Protein AF-A0A920APQ6-F1 (afdb_monomer)

Solvent-accessible surface area (backbone atoms only — not comparable to full-atom values): 7044 Å² total; per-residue (Å²): 131,82,81,60,86,85,62,88,47,70,70,59,57,49,50,48,72,76,53,84,75,73,91,84,76,79,75,93,42,102,42,70,41,32,32,35,53,18,68,39,42,73,46,53,45,88,77,67,69,45,82,56,82,68,60,59,71,73,37,71,68,56,55,70,42,70,32,55,57,57,53,41,41,77,69,75,44,87,71,82,86,76,88,85,68,61,73,59,79,75,92,64,94,44,71,93,70,79,52,69,91,77,88,78,134

Nearest PDB structures (foldseek):
  6g5z-assembly1_A  TM=9.015E-01  e=2.151E-01  Sinorhizobium meliloti
  6g5z-assembly1_B  TM=9.043E-01  e=3.580E-01  Sinorhizobium meliloti
  6g5z-assembly1_D  TM=8.971E-01  e=3.815E-01  Sinorhizobium meliloti

Secondary structure (DSSP, 8-state):
----TT---HHHHHHHHHS---SS---SSSSHHHHHHHHHHT--HHHHT--SSS-GGGSHHHHTSPPHHHHHHHTT------SSSSSSPP--SSGGGT-------

Radius of gyration: 17.51 Å; Cα contacts (8 Å, |Δi|>4): 76; chains: 1; bounding box: 33×40×42 Å

Foldseek 3Di:
DCPDVPDDDVPVVVVCVVDPDDPDDDQLAPAQQQSLLCQFQVNHCVRQVDHDLPDSCVRPVSVPGQTPQNVCVVVVDLDDDDDPRHSDDPPCVDNNPPDDDDDDD

Structure (mmCIF, N/CA/C/O backbone):
data_AF-A0A920APQ6-F1
#
_entry.id   AF-A0A920APQ6-F1
#
loop_
_atom_site.group_PDB
_atom_site.id
_atom_site.type_symbol
_atom_site.label_atom_id
_atom_site.label_alt_id
_atom_site.label_comp_id
_atom_site.label_asym_id
_atom_site.label_entity_id
_atom_site.label_seq_id
_atom_site.pdbx_PDB_ins_code
_atom_site.Cartn_x
_atom_site.Cartn_y
_atom_site.Cartn_z
_atom_site.occupancy
_atom_site.B_iso_or_equiv
_atom_site.auth_seq_id
_atom_site.auth_comp_id
_atom_site.auth_asym_id
_atom_site.auth_atom_id
_atom_site.pdbx_PDB_model_num
ATOM 1 N N . MET A 1 1 ? -15.117 -12.734 16.139 1.00 60.62 1 MET A N 1
ATOM 2 C CA . MET A 1 1 ? -13.704 -12.960 15.774 1.00 60.62 1 MET A CA 1
ATOM 3 C C . MET A 1 1 ? -12.898 -12.567 16.985 1.00 60.62 1 MET A C 1
ATOM 5 O O . MET A 1 1 ? -12.863 -11.385 17.294 1.00 60.62 1 MET A O 1
ATOM 9 N N . ASP A 1 2 ? -12.307 -13.534 17.677 1.00 75.31 2 ASP A N 1
ATOM 10 C CA . ASP A 1 2 ? -11.626 -13.269 18.955 1.00 75.31 2 ASP A CA 1
ATOM 11 C C . ASP A 1 2 ? -10.204 -12.705 18.767 1.00 75.31 2 ASP A C 1
ATOM 13 O O . ASP A 1 2 ? -9.510 -12.408 19.736 1.00 75.31 2 ASP A O 1
ATOM 17 N N . G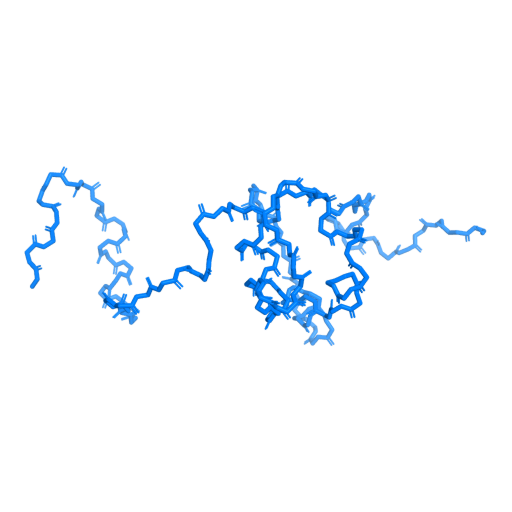LY A 1 3 ? -9.799 -12.484 17.507 1.00 86.94 3 GLY A N 1
ATOM 18 C CA . GLY A 1 3 ? -8.619 -11.708 17.129 1.00 86.94 3 GLY A CA 1
ATOM 19 C C . GLY A 1 3 ? -7.320 -12.223 17.753 1.00 86.94 3 GLY A C 1
ATOM 20 O O . GLY A 1 3 ? -7.083 -13.427 17.827 1.00 86.94 3 GLY A O 1
ATOM 21 N N . HIS A 1 4 ? -6.464 -11.288 18.176 1.00 91.88 4 HIS A N 1
ATOM 22 C CA . HIS A 1 4 ? -5.212 -11.561 18.883 1.00 91.88 4 HIS A CA 1
ATOM 23 C C . HIS A 1 4 ? -5.247 -10.886 20.266 1.00 91.88 4 HIS A C 1
ATOM 25 O O . HIS A 1 4 ? -4.881 -9.713 20.365 1.00 91.88 4 HIS A O 1
ATOM 31 N N . PRO A 1 5 ? -5.676 -11.582 21.338 1.00 90.50 5 PRO A N 1
ATOM 32 C CA . PRO A 1 5 ? -5.953 -10.969 22.645 1.00 90.50 5 PRO A CA 1
ATOM 33 C C . PRO A 1 5 ? -4.723 -10.347 23.330 1.00 90.50 5 PRO A C 1
ATOM 35 O O . PRO A 1 5 ? -4.856 -9.494 24.204 1.00 90.50 5 PRO A O 1
ATOM 38 N N . GLN A 1 6 ? -3.515 -10.747 22.935 1.00 95.69 6 GLN A N 1
ATOM 39 C CA . GLN A 1 6 ? -2.258 -10.179 23.419 1.00 95.69 6 GLN A CA 1
ATOM 40 C C . GLN A 1 6 ? -1.911 -8.821 22.787 1.00 95.69 6 GLN A C 1
ATOM 42 O O . GLN A 1 6 ? -1.111 -8.068 23.346 1.00 95.69 6 GLN A O 1
ATOM 47 N N . ALA A 1 7 ? -2.472 -8.504 21.616 1.00 95.88 7 ALA A N 1
ATOM 48 C CA . ALA A 1 7 ? -2.205 -7.255 20.917 1.00 95.88 7 ALA A CA 1
ATOM 49 C C . ALA A 1 7 ? -3.059 -6.131 21.517 1.00 95.88 7 ALA A C 1
ATOM 51 O O . ALA A 1 7 ? -4.282 -6.134 21.423 1.00 95.88 7 ALA A O 1
ATOM 52 N N . LYS A 1 8 ? -2.407 -5.143 22.136 1.00 96.31 8 LYS A N 1
ATOM 53 C CA . LYS A 1 8 ? -3.085 -3.968 22.697 1.00 96.31 8 LYS A CA 1
ATOM 54 C C . LYS A 1 8 ? -3.146 -2.857 21.647 1.00 96.31 8 LYS A C 1
ATOM 56 O O . LYS A 1 8 ? -2.213 -2.061 21.545 1.00 96.31 8 LYS A O 1
ATOM 61 N N . THR A 1 9 ? -4.228 -2.794 20.870 1.00 96.31 9 THR A N 1
ATOM 62 C CA . THR A 1 9 ? -4.379 -1.860 19.736 1.00 96.31 9 THR A CA 1
ATOM 63 C C . THR A 1 9 ? -5.612 -0.949 19.828 1.00 96.31 9 THR A C 1
ATOM 65 O O . THR A 1 9 ? -6.295 -0.750 18.824 1.00 96.31 9 THR A O 1
ATOM 68 N N . PRO A 1 10 ? -5.877 -0.284 20.973 1.00 96.25 10 PRO A N 1
ATOM 69 C CA . PRO A 1 10 ? -7.164 0.375 21.231 1.00 96.25 10 PRO A CA 1
ATOM 70 C C . PRO A 1 10 ? -7.556 1.430 20.181 1.00 96.25 10 PRO A C 1
ATOM 72 O O . PRO A 1 10 ? -8.729 1.569 19.844 1.00 96.25 10 PRO A O 1
ATOM 75 N N . ASN A 1 11 ? -6.582 2.152 19.617 1.00 98.12 11 ASN A N 1
ATOM 76 C CA . ASN A 1 11 ? -6.839 3.155 18.578 1.00 98.12 11 ASN A CA 1
ATOM 77 C C . ASN A 1 11 ? -7.191 2.534 17.214 1.00 98.12 11 ASN A C 1
ATOM 79 O O . ASN A 1 11 ? -8.020 3.085 16.492 1.00 98.12 11 ASN A O 1
ATOM 83 N N . ILE A 1 12 ? -6.585 1.395 16.861 1.00 97.12 12 ILE A N 1
ATOM 84 C CA . ILE A 1 12 ? -6.890 0.664 15.620 1.00 97.12 12 ILE A CA 1
ATOM 85 C C . ILE A 1 12 ? -8.236 -0.056 15.767 1.00 97.12 12 ILE A C 1
ATOM 87 O O . ILE A 1 12 ? -9.035 -0.054 14.835 1.00 97.12 12 ILE A O 1
ATOM 91 N N . ASP A 1 13 ? -8.526 -0.588 16.955 1.00 95.19 13 ASP A N 1
ATOM 92 C CA . ASP A 1 13 ? -9.804 -1.234 17.267 1.00 95.19 13 ASP A CA 1
ATOM 93 C C . ASP A 1 13 ? -10.964 -0.233 17.228 1.00 95.19 13 ASP A C 1
ATOM 95 O O . ASP A 1 13 ? -12.079 -0.572 16.841 1.00 95.19 13 ASP A O 1
ATOM 99 N N . ARG A 1 14 ? -10.720 1.023 17.621 1.00 97.25 14 ARG A N 1
ATOM 100 C CA . ARG A 1 14 ? -11.694 2.104 17.447 1.00 97.25 14 ARG A CA 1
ATOM 101 C C . ARG A 1 14 ? -11.919 2.410 15.963 1.00 97.25 14 ARG A C 1
ATOM 103 O O . ARG A 1 14 ? -13.065 2.468 15.534 1.00 97.25 14 ARG A O 1
ATOM 110 N N . LEU A 1 15 ? -10.847 2.530 15.171 1.00 97.50 15 LEU A N 1
ATOM 111 C CA . LEU A 1 15 ? -10.945 2.766 13.725 1.00 97.50 15 LEU A CA 1
ATOM 112 C C . LEU A 1 15 ? -11.715 1.648 13.002 1.00 97.50 15 LEU A C 1
ATOM 114 O O . LEU A 1 15 ? -12.501 1.934 12.103 1.00 97.50 15 LEU A O 1
ATOM 118 N N . SER A 1 16 ? -11.526 0.384 13.393 1.00 95.56 16 SER A N 1
ATOM 119 C CA . SER A 1 16 ? -12.236 -0.743 12.776 1.00 95.56 16 SER A CA 1
ATOM 120 C C . SER A 1 16 ? -13.738 -0.750 13.078 1.00 95.56 16 SER A C 1
ATOM 122 O O . SER A 1 16 ? -14.505 -1.240 12.254 1.00 95.56 16 SER A O 1
ATOM 124 N N . LYS A 1 17 ? -14.164 -0.175 14.213 1.00 95.94 17 LYS A N 1
ATOM 125 C CA . LYS A 1 17 ? -15.581 0.002 14.585 1.00 95.94 17 LYS A CA 1
ATOM 126 C C . LYS A 1 17 ? -16.250 1.182 13.877 1.00 95.94 17 LYS A C 1
ATOM 128 O O . LYS A 1 17 ? -17.461 1.164 13.699 1.00 95.94 17 LYS A O 1
ATOM 133 N N . GLU A 1 18 ? -15.477 2.200 13.505 1.00 98.25 18 GLU A N 1
ATOM 134 C CA . GLU A 1 18 ? -15.961 3.404 12.810 1.00 98.25 18 GLU A CA 1
ATOM 135 C C . GLU A 1 18 ? -15.903 3.280 11.275 1.00 98.25 18 GLU A C 1
ATOM 137 O O . GLU A 1 18 ? -16.431 4.134 10.565 1.00 98.25 18 GLU A O 1
ATOM 142 N N . GLY A 1 19 ? -15.257 2.232 10.752 1.00 96.75 19 GLY A N 1
ATOM 143 C CA . GLY A 1 19 ? -15.076 1.993 9.321 1.00 96.75 19 GLY A CA 1
ATOM 144 C C . GLY A 1 19 ? -15.567 0.620 8.861 1.00 96.75 19 GLY A C 1
ATOM 145 O O . GLY A 1 19 ? -16.417 -0.012 9.482 1.00 96.75 19 GLY A O 1
ATOM 146 N N . VAL A 1 20 ? -15.008 0.149 7.745 1.00 97.12 20 VAL A N 1
ATOM 147 C CA . VAL A 1 20 ? -15.277 -1.187 7.197 1.00 97.12 20 VAL A CA 1
ATOM 148 C C . VAL A 1 20 ? -14.026 -2.045 7.331 1.00 97.12 20 VAL A C 1
ATOM 150 O O . VAL A 1 20 ? -12.968 -1.707 6.796 1.00 97.12 20 VAL A O 1
ATOM 153 N N . LEU A 1 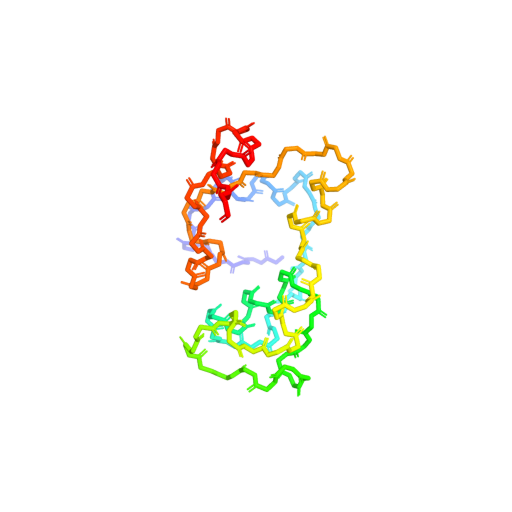21 ? -14.151 -3.173 8.030 1.00 95.50 21 LEU A N 1
ATOM 154 C CA . LEU A 1 21 ? -13.071 -4.139 8.199 1.00 95.50 21 LEU A CA 1
ATOM 155 C C . LEU A 1 21 ? -13.089 -5.181 7.076 1.00 95.50 21 LEU A C 1
ATOM 157 O O . LEU A 1 21 ? -13.998 -6.005 6.989 1.00 95.50 21 LEU A O 1
ATOM 161 N N . PHE A 1 22 ? -12.033 -5.199 6.265 1.00 96.62 22 PHE A N 1
ATOM 162 C CA . PHE A 1 22 ? -11.787 -6.274 5.307 1.00 96.62 22 PHE A CA 1
ATOM 163 C C . PHE A 1 22 ? -11.028 -7.411 5.996 1.00 96.62 22 PHE A C 1
ATOM 165 O O . PHE A 1 22 ? -9.837 -7.294 6.275 1.00 96.62 22 PHE A O 1
ATOM 172 N N . THR A 1 23 ? -11.714 -8.521 6.266 1.00 95.50 23 THR A N 1
ATOM 173 C CA . THR A 1 23 ? -11.144 -9.690 6.964 1.00 95.50 23 THR A CA 1
ATOM 174 C C . THR A 1 23 ? -10.319 -10.600 6.055 1.00 95.50 23 THR A C 1
ATOM 176 O O . THR A 1 23 ? -9.619 -11.481 6.544 1.00 95.50 23 THR A O 1
ATOM 179 N N . ASN A 1 24 ? -10.377 -10.374 4.740 1.00 96.50 24 ASN A N 1
ATOM 180 C CA . ASN A 1 24 ? -9.662 -11.150 3.735 1.00 96.50 24 ASN A CA 1
ATOM 181 C C . ASN A 1 24 ? -8.944 -10.234 2.726 1.00 96.50 24 ASN A C 1
ATOM 183 O O . ASN A 1 24 ? -9.318 -10.147 1.557 1.00 96.50 24 ASN A O 1
ATOM 187 N N . ALA A 1 25 ? -7.954 -9.478 3.208 1.00 96.56 25 ALA A N 1
ATOM 188 C CA . ALA A 1 25 ? -7.153 -8.559 2.401 1.00 96.56 25 ALA A CA 1
ATOM 189 C C . ALA A 1 25 ? -5.741 -9.123 2.171 1.00 96.56 25 ALA A C 1
ATOM 191 O O . ALA A 1 25 ? -5.021 -9.416 3.124 1.00 96.56 25 ALA A O 1
ATOM 192 N N . HIS A 1 26 ? -5.318 -9.228 0.907 1.00 97.31 26 HIS A N 1
ATOM 193 C CA . HIS A 1 26 ? -4.013 -9.780 0.534 1.00 97.31 26 HIS A CA 1
ATOM 194 C C . HIS A 1 26 ? -3.144 -8.763 -0.204 1.00 97.31 26 HIS A C 1
ATOM 196 O O . HIS A 1 26 ? -3.587 -8.102 -1.144 1.00 97.31 26 HIS A O 1
ATOM 202 N N . ALA A 1 27 ? -1.863 -8.699 0.166 1.00 96.31 27 ALA A N 1
ATOM 203 C CA . ALA A 1 27 ? -0.851 -8.119 -0.705 1.00 96.31 27 ALA A CA 1
ATOM 204 C C . ALA A 1 27 ? -0.592 -9.073 -1.879 1.00 96.31 27 ALA A C 1
ATOM 206 O O . ALA A 1 27 ? -0.457 -10.279 -1.693 1.00 96.31 27 ALA A O 1
ATOM 207 N N . ASN A 1 28 ? -0.469 -8.532 -3.087 1.00 94.25 28 ASN A N 1
ATOM 208 C CA . ASN A 1 28 ? -0.205 -9.332 -4.286 1.00 94.25 28 ASN A CA 1
ATOM 209 C C . ASN A 1 28 ? 1.245 -9.838 -4.405 1.00 94.25 28 ASN A C 1
ATOM 211 O O . ASN A 1 28 ? 1.538 -10.653 -5.274 1.00 94.25 28 ASN A O 1
ATOM 215 N N . VAL A 1 29 ? 2.152 -9.363 -3.548 1.00 95.00 29 VAL A N 1
ATOM 216 C CA . VAL A 1 29 ? 3.526 -9.861 -3.407 1.00 95.00 29 VAL A CA 1
ATOM 217 C C . VAL A 1 29 ? 4.032 -9.560 -1.987 1.00 95.00 29 VAL A C 1
ATOM 219 O O . VAL A 1 29 ? 3.849 -8.437 -1.509 1.00 95.00 29 VAL A O 1
ATOM 222 N N . PRO A 1 30 ? 4.698 -10.501 -1.293 1.00 94.69 30 PRO A N 1
ATOM 223 C CA . PRO A 1 30 ? 5.171 -10.308 0.082 1.00 94.69 30 PRO A CA 1
ATOM 224 C C . PRO A 1 30 ? 6.525 -9.570 0.157 1.00 94.69 30 PRO A C 1
ATOM 226 O O . PRO A 1 30 ? 7.356 -9.854 1.014 1.00 94.69 30 PRO A O 1
ATOM 229 N N . VAL A 1 31 ? 6.775 -8.611 -0.745 1.00 94.44 31 VAL A N 1
ATOM 230 C CA . VAL A 1 31 ? 8.015 -7.814 -0.787 1.00 94.44 31 VAL A CA 1
ATOM 231 C C . VAL A 1 31 ? 7.660 -6.340 -0.937 1.00 94.44 31 VAL A C 1
ATOM 233 O O . VAL A 1 31 ? 6.881 -5.953 -1.808 1.00 94.44 31 VAL A O 1
ATOM 236 N N . CYS A 1 32 ? 8.233 -5.489 -0.081 1.00 93.38 32 CYS A N 1
ATOM 237 C CA . CYS A 1 32 ? 7.744 -4.118 0.062 1.00 93.38 32 CYS A CA 1
ATOM 238 C C . CYS A 1 32 ? 7.862 -3.264 -1.213 1.00 93.38 32 CYS A C 1
ATOM 240 O O . CYS A 1 32 ? 6.936 -2.516 -1.505 1.00 93.38 32 CYS A O 1
ATOM 242 N N . GLN A 1 33 ? 8.949 -3.363 -1.980 1.00 93.31 33 GLN A N 1
ATOM 243 C CA . GLN A 1 33 ? 9.138 -2.568 -3.198 1.00 93.31 33 GLN A CA 1
ATOM 244 C C . GLN A 1 33 ? 8.125 -2.910 -4.315 1.00 93.31 33 GLN A C 1
ATOM 246 O O . GLN A 1 33 ? 7.442 -1.984 -4.766 1.00 93.31 33 GLN A O 1
ATOM 251 N N . PRO A 1 34 ? 7.957 -4.175 -4.745 1.00 94.81 34 PRO A N 1
ATOM 252 C CA . PRO A 1 34 ? 6.983 -4.512 -5.780 1.00 94.81 34 PRO A CA 1
ATOM 253 C C . PRO A 1 34 ? 5.531 -4.413 -5.290 1.00 94.81 34 PRO A C 1
ATOM 255 O O . PRO A 1 34 ? 4.672 -3.988 -6.059 1.00 94.81 34 PRO A O 1
ATOM 258 N N . SER A 1 35 ? 5.253 -4.682 -4.006 1.00 95.75 35 SER A N 1
ATOM 259 C CA . SER A 1 35 ? 3.909 -4.513 -3.429 1.00 95.75 35 SER A CA 1
ATOM 260 C C . SER A 1 35 ? 3.460 -3.053 -3.474 1.00 95.75 35 SER A C 1
ATOM 262 O O . SER A 1 35 ? 2.378 -2.744 -3.970 1.00 95.75 35 SER A O 1
ATOM 264 N N . ARG A 1 36 ? 4.325 -2.130 -3.034 1.00 95.19 36 ARG A N 1
ATOM 265 C CA . ARG A 1 36 ? 4.033 -0.688 -3.040 1.00 95.19 36 ARG A CA 1
ATOM 266 C C . ARG A 1 36 ? 3.919 -0.135 -4.451 1.00 95.19 36 ARG A C 1
ATOM 268 O O . ARG A 1 36 ? 3.003 0.632 -4.719 1.00 95.19 36 ARG A O 1
ATOM 275 N N . ALA A 1 37 ? 4.823 -0.527 -5.351 1.00 94.50 37 ALA A N 1
ATOM 276 C CA . ALA A 1 37 ? 4.755 -0.099 -6.745 1.00 94.50 37 ALA A CA 1
ATOM 277 C C . ALA A 1 37 ? 3.457 -0.578 -7.404 1.00 94.50 37 ALA A C 1
ATOM 279 O O . ALA A 1 37 ? 2.796 0.200 -8.089 1.00 94.50 37 ALA A O 1
ATOM 280 N N . SER A 1 38 ? 3.053 -1.822 -7.139 1.00 96.00 38 SER A N 1
ATOM 281 C CA . SER A 1 38 ? 1.802 -2.363 -7.653 1.00 96.00 38 SER A CA 1
ATOM 282 C C . SER A 1 38 ? 0.580 -1.631 -7.106 1.00 96.00 38 SER A C 1
ATOM 284 O O . SER A 1 38 ? -0.244 -1.169 -7.889 1.00 96.00 38 SER A O 1
ATOM 286 N N . PHE A 1 39 ? 0.494 -1.448 -5.787 1.00 96.44 39 PHE A N 1
ATOM 287 C CA . PHE A 1 39 ? -0.616 -0.736 -5.154 1.00 96.44 39 PHE A CA 1
ATOM 288 C C . PHE A 1 39 ? -0.751 0.703 -5.669 1.00 96.44 39 PHE A C 1
ATOM 290 O O . PHE A 1 39 ? -1.847 1.151 -5.986 1.00 96.44 39 PHE A O 1
ATOM 297 N N . MET A 1 40 ? 0.370 1.416 -5.807 1.00 95.25 40 MET A N 1
ATOM 298 C CA . MET A 1 40 ? 0.365 2.821 -6.221 1.00 95.25 40 MET A CA 1
ATOM 299 C C . MET A 1 40 ? 0.067 3.025 -7.705 1.00 95.25 40 MET A C 1
ATOM 301 O O . MET A 1 40 ? -0.381 4.105 -8.061 1.00 95.25 40 MET A O 1
ATOM 305 N N . THR A 1 41 ? 0.336 2.042 -8.566 1.00 95.56 41 THR A N 1
ATOM 306 C CA . THR A 1 41 ? 0.131 2.157 -10.025 1.00 95.56 41 THR A CA 1
ATOM 307 C C . THR A 1 41 ? -1.076 1.369 -10.533 1.00 95.56 41 THR A C 1
ATOM 309 O O . THR A 1 41 ? -1.458 1.516 -11.689 1.00 95.56 41 THR A O 1
ATOM 312 N N . GLY A 1 42 ? -1.648 0.485 -9.711 1.00 96.12 42 GLY A N 1
ATOM 313 C CA . GLY A 1 42 ? -2.665 -0.483 -10.130 1.00 96.12 42 GLY A CA 1
ATOM 314 C C . GLY A 1 42 ? -2.128 -1.614 -11.020 1.00 96.12 42 GLY A C 1
ATOM 315 O O . GLY A 1 42 ? -2.905 -2.416 -11.535 1.00 96.12 42 GLY A O 1
ATOM 316 N N . ILE A 1 43 ? -0.809 -1.713 -11.227 1.00 96.69 43 ILE A N 1
ATOM 317 C CA . ILE A 1 43 ? -0.199 -2.700 -12.128 1.00 96.69 43 ILE A CA 1
ATOM 318 C C . ILE A 1 43 ? 0.265 -3.922 -11.339 1.00 96.69 43 ILE A C 1
ATOM 320 O O . ILE A 1 43 ? 1.125 -3.817 -10.468 1.00 96.69 43 ILE A O 1
ATOM 324 N N . SER A 1 44 ? -0.261 -5.104 -11.669 1.00 96.31 44 SER A N 1
ATOM 325 C CA . SER A 1 44 ? 0.134 -6.370 -11.030 1.00 96.31 44 SER A CA 1
ATOM 326 C C . SER A 1 44 ? 1.644 -6.659 -11.166 1.00 96.31 44 SER A C 1
ATOM 328 O O . SER A 1 44 ? 2.198 -6.439 -12.251 1.00 96.31 44 SER A O 1
ATOM 330 N N . PRO A 1 45 ? 2.309 -7.227 -10.135 1.00 94.62 45 PRO A N 1
ATOM 331 C CA . PRO A 1 45 ? 3.702 -7.673 -10.213 1.00 94.62 45 PRO A CA 1
ATOM 332 C C . PRO A 1 45 ? 3.954 -8.675 -11.346 1.00 94.62 45 PRO A C 1
ATOM 334 O O . PRO A 1 45 ? 5.010 -8.644 -11.970 1.00 94.62 45 PRO A O 1
ATOM 337 N N . LEU A 1 46 ? 2.956 -9.499 -11.692 1.00 95.62 46 LEU A N 1
ATOM 338 C CA . LEU A 1 46 ? 3.029 -10.423 -12.833 1.00 95.62 46 LEU A CA 1
ATOM 339 C C . LEU A 1 46 ? 3.182 -9.685 -14.171 1.00 95.62 46 LEU A C 1
ATOM 341 O O . LEU A 1 46 ? 3.858 -10.167 -15.078 1.00 95.62 46 LEU A O 1
ATOM 345 N N . ARG A 1 47 ? 2.578 -8.495 -14.287 1.00 96.31 47 ARG A N 1
ATOM 346 C CA . ARG A 1 47 ? 2.653 -7.654 -15.485 1.00 96.31 47 ARG A CA 1
ATOM 347 C C . ARG A 1 47 ? 3.915 -6.797 -15.493 1.00 96.31 47 ARG A C 1
ATOM 349 O O . ARG A 1 47 ? 4.557 -6.675 -16.531 1.00 96.31 47 ARG A O 1
ATOM 356 N N . SER A 1 48 ? 4.278 -6.209 -14.354 1.00 94.81 48 SER A N 1
ATOM 357 C CA . SER A 1 48 ? 5.483 -5.379 -14.251 1.00 94.81 48 SER A CA 1
ATOM 358 C C . SER A 1 48 ? 6.774 -6.195 -14.236 1.00 94.81 48 SER A C 1
ATOM 360 O O . SER A 1 48 ? 7.824 -5.650 -14.569 1.00 94.81 48 SER A O 1
ATOM 362 N N . ARG A 1 49 ? 6.708 -7.485 -13.873 1.00 94.81 49 ARG A N 1
ATOM 363 C CA . ARG A 1 49 ? 7.857 -8.385 -13.672 1.00 94.81 49 ARG A CA 1
ATOM 364 C C . ARG A 1 49 ? 8.870 -7.843 -12.662 1.00 94.81 49 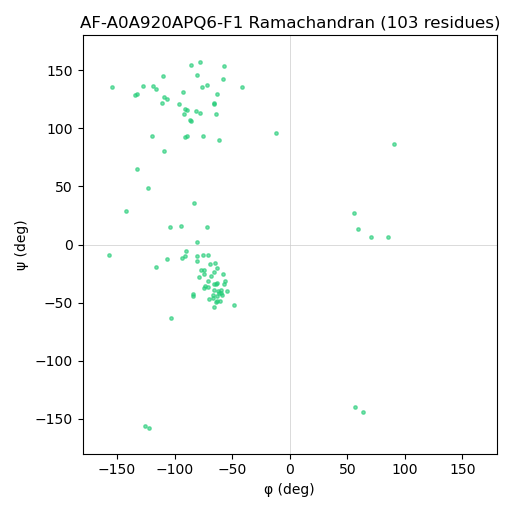ARG A C 1
ATOM 366 O O . ARG A 1 49 ? 10.061 -8.131 -12.739 1.00 94.81 49 ARG A O 1
ATOM 373 N N . MET A 1 50 ? 8.393 -7.029 -11.726 1.00 90.31 50 MET A N 1
ATOM 374 C CA . MET A 1 50 ? 9.200 -6.490 -10.646 1.00 90.31 50 MET A CA 1
ATOM 375 C C . MET A 1 50 ? 9.110 -7.421 -9.437 1.00 90.31 50 MET A C 1
ATOM 377 O O . MET A 1 50 ? 8.053 -7.515 -8.818 1.00 90.31 50 MET A O 1
ATOM 381 N N . TRP A 1 51 ? 10.215 -8.081 -9.090 1.00 90.88 51 TRP A N 1
ATOM 382 C CA . TRP A 1 51 ? 10.247 -9.081 -8.009 1.00 90.88 51 TRP A CA 1
ATOM 383 C C . TRP A 1 51 ? 11.143 -8.695 -6.828 1.00 90.88 51 TRP A C 1
ATOM 385 O O . TRP A 1 51 ? 10.974 -9.223 -5.733 1.00 90.88 51 TRP A O 1
ATOM 395 N N . GLY A 1 52 ? 12.069 -7.756 -7.035 1.00 88.94 52 GLY A N 1
ATOM 396 C CA . GLY A 1 52 ? 13.081 -7.372 -6.052 1.00 88.94 52 GLY A CA 1
ATOM 397 C C . GLY A 1 52 ? 13.056 -5.894 -5.672 1.00 88.94 52 GLY A C 1
ATOM 398 O O . GLY A 1 52 ? 12.054 -5.191 -5.818 1.00 88.94 52 GLY A O 1
ATOM 399 N N . PHE A 1 53 ? 14.199 -5.427 -5.176 1.00 85.88 53 PHE A N 1
ATOM 400 C CA . PHE A 1 53 ? 14.396 -4.070 -4.661 1.00 85.88 53 PHE A CA 1
ATOM 401 C C . PHE A 1 53 ? 14.959 -3.087 -5.691 1.00 85.88 53 PHE A C 1
ATOM 403 O O . PHE A 1 53 ? 15.427 -2.011 -5.324 1.00 85.88 53 PHE A O 1
ATOM 410 N N . ASP A 1 54 ? 14.901 -3.429 -6.979 1.00 83.88 54 ASP A N 1
ATOM 411 C CA . ASP A 1 54 ? 15.283 -2.502 -8.036 1.00 83.88 54 ASP A CA 1
ATOM 412 C C . ASP A 1 54 ? 14.474 -1.206 -7.958 1.00 83.88 54 ASP A C 1
ATOM 414 O O . ASP A 1 54 ? 13.333 -1.165 -7.487 1.00 83.88 54 ASP A O 1
ATOM 418 N N . ASN A 1 55 ? 15.050 -0.121 -8.469 1.00 86.69 55 ASN A N 1
ATOM 419 C CA . ASN A 1 55 ? 14.319 1.131 -8.564 1.00 86.69 55 ASN A CA 1
ATOM 420 C C . ASN A 1 55 ? 13.136 0.965 -9.531 1.00 86.69 55 ASN A C 1
ATOM 422 O O . ASN A 1 55 ? 13.331 0.838 -10.741 1.00 86.69 55 ASN A O 1
ATOM 426 N N . TRP A 1 56 ? 11.911 1.021 -9.004 1.00 87.19 56 TRP A N 1
ATOM 427 C CA . TRP A 1 56 ? 10.684 0.854 -9.788 1.00 87.19 56 TRP A CA 1
ATOM 428 C C . TRP A 1 56 ? 10.540 1.873 -10.929 1.00 87.19 56 TRP A C 1
ATOM 430 O O . TRP A 1 56 ? 9.935 1.555 -11.946 1.00 87.19 56 TRP A O 1
ATOM 440 N N . MET A 1 57 ? 11.163 3.052 -10.820 1.00 86.38 57 MET A N 1
ATOM 441 C CA . MET A 1 57 ? 11.191 4.06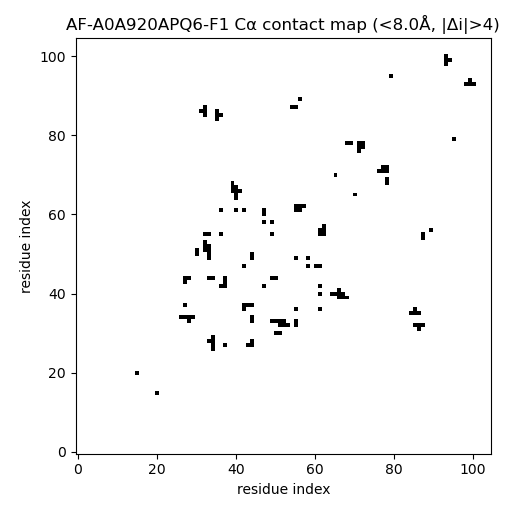1 -11.889 1.00 86.38 57 MET A CA 1
ATOM 442 C C . MET A 1 57 ? 12.031 3.634 -13.103 1.00 86.38 57 MET A C 1
ATOM 444 O O . MET A 1 57 ? 11.906 4.228 -14.168 1.00 86.38 57 MET A O 1
ATOM 448 N N . LYS A 1 58 ? 12.902 2.624 -12.971 1.00 89.69 58 LYS A N 1
ATOM 449 C CA . LYS A 1 58 ? 13.628 2.036 -14.112 1.00 89.69 58 LYS A CA 1
ATOM 450 C C . LYS A 1 58 ? 12.770 1.036 -14.889 1.00 89.69 58 LYS A C 1
ATOM 452 O O . LYS A 1 58 ? 13.119 0.663 -16.007 1.00 89.69 58 LYS A O 1
ATOM 457 N N . ASN A 1 59 ? 11.651 0.594 -14.319 1.00 92.19 59 ASN A N 1
ATOM 458 C CA . ASN A 1 59 ? 10.710 -0.267 -15.012 1.00 92.19 59 ASN A CA 1
ATOM 459 C C . ASN A 1 59 ? 9.867 0.579 -15.975 1.00 92.19 59 ASN A C 1
ATOM 461 O O . ASN A 1 59 ? 9.067 1.401 -15.535 1.00 92.19 59 ASN A O 1
ATOM 465 N N . LYS A 1 60 ? 10.032 0.365 -17.287 1.00 92.69 60 LYS A N 1
ATOM 466 C CA . LYS A 1 60 ? 9.369 1.168 -18.331 1.00 92.69 60 LYS A CA 1
ATOM 467 C C . LYS A 1 60 ? 7.849 1.226 -18.169 1.00 92.69 60 LYS A C 1
ATOM 469 O O . LYS A 1 60 ? 7.265 2.284 -18.364 1.00 92.69 60 LYS A O 1
ATOM 474 N N . LEU A 1 61 ? 7.229 0.106 -17.794 1.00 94.25 61 LEU A N 1
ATOM 475 C CA . LEU A 1 61 ? 5.782 0.027 -17.624 1.00 94.25 61 LEU A CA 1
ATOM 476 C C . LEU A 1 61 ? 5.320 0.826 -16.400 1.00 94.25 61 LEU A C 1
ATOM 478 O O . LEU A 1 61 ? 4.367 1.592 -16.489 1.00 94.25 61 LEU A O 1
ATOM 482 N N . LEU A 1 62 ? 5.999 0.664 -15.263 1.00 92.62 62 LEU A N 1
ATOM 483 C CA . LEU A 1 62 ? 5.620 1.357 -14.030 1.00 92.62 62 LEU A CA 1
ATOM 484 C C . LEU A 1 62 ? 5.919 2.860 -14.094 1.00 92.62 62 LEU A C 1
ATOM 486 O O . LEU A 1 62 ? 5.139 3.652 -13.582 1.00 92.62 62 LEU A O 1
ATOM 490 N N . ALA A 1 63 ? 7.017 3.259 -14.741 1.00 90.19 63 ALA A N 1
ATOM 491 C CA . ALA A 1 63 ? 7.424 4.659 -14.867 1.00 90.19 63 ALA A CA 1
ATOM 492 C C . ALA A 1 63 ? 6.455 5.511 -15.705 1.00 90.19 63 ALA A C 1
ATOM 494 O O . ALA A 1 63 ? 6.437 6.731 -15.562 1.00 90.19 63 ALA A O 1
ATOM 495 N N . GLN A 1 64 ? 5.677 4.875 -16.585 1.00 91.25 64 GLN A N 1
ATOM 496 C CA . GLN A 1 64 ? 4.665 5.522 -17.425 1.00 91.25 64 GLN A CA 1
ATOM 497 C C . GLN A 1 64 ? 3.263 5.491 -16.801 1.00 91.25 64 GLN A C 1
ATOM 499 O O . GLN A 1 64 ? 2.356 6.154 -17.299 1.00 91.25 64 GLN A O 1
ATOM 504 N N . ALA A 1 65 ? 3.065 4.716 -15.734 1.00 93.38 65 ALA A N 1
ATOM 505 C CA . ALA A 1 65 ? 1.773 4.596 -15.082 1.00 93.38 65 ALA A CA 1
ATOM 506 C C . ALA A 1 65 ? 1.479 5.837 -14.234 1.00 93.38 65 ALA A C 1
ATOM 508 O O . ALA A 1 65 ? 2.327 6.287 -13.464 1.00 93.38 65 ALA A O 1
ATOM 509 N N . THR A 1 66 ? 0.253 6.354 -14.324 1.00 93.81 66 THR A N 1
ATOM 510 C CA . THR A 1 66 ? -0.231 7.355 -13.371 1.00 93.81 66 THR A CA 1
ATOM 511 C C . THR A 1 66 ? -0.335 6.714 -11.996 1.00 93.81 66 THR A C 1
ATOM 513 O O . THR A 1 66 ? -1.060 5.737 -11.808 1.00 93.81 66 THR A O 1
ATOM 516 N N . THR A 1 67 ? 0.390 7.260 -11.028 1.00 94.81 67 THR A N 1
ATOM 517 C CA . THR A 1 67 ? 0.293 6.800 -9.644 1.00 94.81 67 THR A CA 1
ATOM 518 C C . THR A 1 67 ? -0.955 7.357 -8.959 1.00 94.81 67 THR A C 1
ATOM 520 O O . THR A 1 67 ? -1.466 8.413 -9.330 1.00 94.81 67 THR A O 1
ATOM 523 N N . LEU A 1 68 ? -1.422 6.687 -7.906 1.00 95.50 68 LEU A N 1
ATOM 524 C CA . LEU A 1 68 ? -2.535 7.135 -7.070 1.00 95.50 68 LEU A CA 1
ATOM 525 C C . LEU A 1 68 ? -2.400 8.610 -6.622 1.00 95.50 68 LEU A C 1
ATOM 527 O O . LEU A 1 68 ? -3.327 9.377 -6.882 1.00 95.50 68 LEU A O 1
ATOM 531 N N . PRO A 1 69 ? -1.274 9.070 -6.031 1.00 94.12 69 PRO A N 1
ATOM 532 C CA . PRO A 1 69 ? -1.116 10.486 -5.685 1.00 94.12 69 PRO A CA 1
ATOM 533 C C . PRO A 1 69 ? -1.094 11.421 -6.906 1.00 94.12 69 PRO A C 1
ATOM 535 O O . PRO A 1 69 ? -1.607 12.533 -6.825 1.00 94.12 69 PRO A O 1
ATOM 538 N N . GLU A 1 70 ? -0.541 11.006 -8.052 1.00 93.50 70 GLU A N 1
ATOM 539 C CA . GLU A 1 70 ? -0.587 11.818 -9.282 1.00 93.50 70 GLU A CA 1
ATOM 540 C C . GLU A 1 70 ? -2.018 11.978 -9.801 1.00 93.50 70 GLU A C 1
ATOM 542 O O . GLU A 1 70 ? -2.395 13.076 -10.212 1.00 93.50 70 GLU A O 1
ATOM 547 N N . PHE A 1 71 ? -2.830 10.920 -9.725 1.00 96.00 71 PHE A N 1
ATOM 548 C CA . PHE A 1 71 ? -4.246 10.969 -10.076 1.00 96.00 71 PHE A CA 1
ATOM 549 C C . PHE A 1 71 ? -5.010 11.963 -9.192 1.00 96.00 71 PHE A C 1
ATOM 551 O O . PHE A 1 71 ? -5.718 12.822 -9.715 1.00 96.00 71 PHE A O 1
ATOM 558 N N . PHE A 1 72 ? -4.827 11.905 -7.869 1.00 95.06 72 PHE A N 1
ATOM 559 C CA . PHE A 1 72 ? -5.452 12.851 -6.937 1.00 95.06 72 P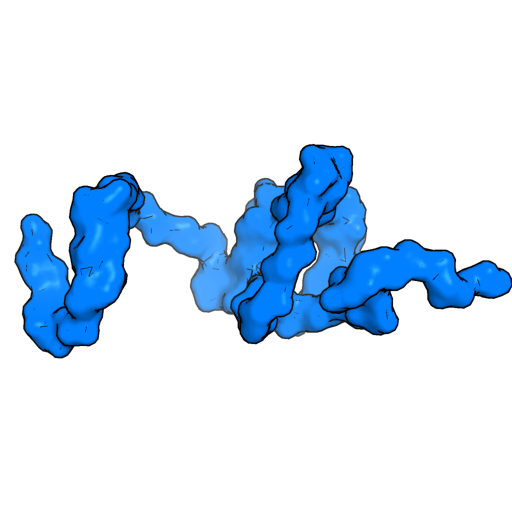HE A CA 1
ATOM 560 C C . PHE A 1 72 ? -4.984 14.295 -7.171 1.00 95.06 72 PHE A C 1
ATOM 562 O O . PHE A 1 72 ? -5.814 15.204 -7.245 1.00 95.06 72 PHE A O 1
ATOM 569 N N . ASN A 1 73 ? -3.681 14.508 -7.376 1.00 93.25 73 ASN A N 1
ATOM 570 C CA . ASN A 1 73 ? -3.126 15.832 -7.677 1.00 93.25 73 ASN A CA 1
ATOM 571 C C . ASN A 1 73 ? -3.727 16.434 -8.956 1.00 93.25 73 ASN A C 1
ATOM 573 O O . ASN A 1 73 ? -4.079 17.612 -8.980 1.00 93.25 73 ASN A O 1
ATOM 577 N N . ALA A 1 74 ? -3.907 15.628 -10.007 1.00 93.81 74 ALA A N 1
ATOM 578 C CA . ALA A 1 74 ? -4.544 16.066 -11.249 1.00 93.81 74 ALA A CA 1
ATOM 579 C C . ALA A 1 74 ? -6.028 16.451 -11.073 1.00 93.81 74 ALA A C 1
ATOM 581 O O . ALA A 1 74 ? -6.598 17.109 -11.942 1.00 93.81 74 ALA A O 1
ATOM 582 N N . LYS A 1 75 ? -6.658 16.054 -9.960 1.00 96.81 75 LYS A N 1
ATOM 583 C CA . LYS A 1 75 ? -8.047 16.376 -9.596 1.00 96.81 75 LYS A CA 1
ATOM 584 C C . LYS A 1 75 ? -8.160 17.459 -8.518 1.00 96.81 75 LYS A C 1
ATOM 586 O O . LYS A 1 75 ? -9.233 17.637 -7.954 1.00 96.8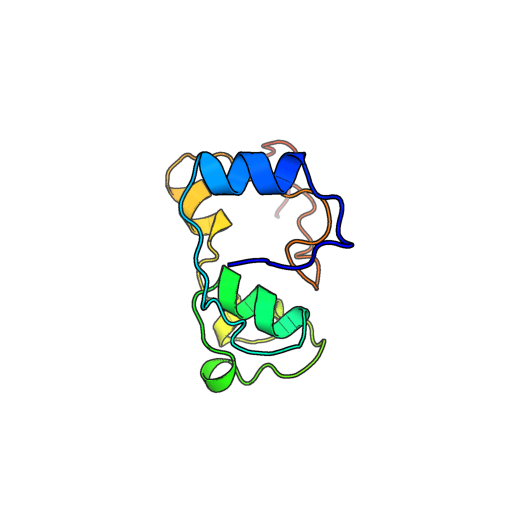1 75 LYS A O 1
ATOM 591 N N . GLY A 1 76 ? -7.080 18.193 -8.249 1.00 95.38 76 GLY A N 1
ATOM 592 C CA . GLY A 1 76 ? -7.086 19.335 -7.330 1.00 95.38 76 GLY A CA 1
ATOM 593 C C . GLY A 1 76 ? -6.893 18.976 -5.855 1.00 95.38 76 GLY A C 1
ATOM 594 O O . GLY A 1 76 ? -6.972 19.863 -5.009 1.00 95.38 76 GLY A O 1
ATOM 595 N N . TYR A 1 77 ? -6.608 17.713 -5.529 1.00 95.31 77 TYR A N 1
ATOM 596 C CA . TYR A 1 77 ? -6.241 17.324 -4.169 1.00 95.31 77 TYR A CA 1
ATOM 597 C C . TYR A 1 77 ? -4.767 17.627 -3.898 1.00 95.31 77 TYR A C 1
ATOM 599 O O . TYR A 1 77 ? -3.913 17.476 -4.769 1.00 95.31 77 TYR A O 1
ATOM 607 N N . VAL A 1 78 ? -4.454 17.992 -2.657 1.00 93.62 78 VAL A N 1
ATOM 608 C CA . VAL A 1 78 ? -3.071 18.071 -2.178 1.00 93.62 78 VAL A CA 1
ATOM 609 C C . VAL A 1 78 ? -2.656 16.694 -1.664 1.00 93.62 78 VAL A C 1
ATOM 611 O O . VAL A 1 78 ? -3.099 16.268 -0.600 1.00 93.62 78 VAL A O 1
ATOM 614 N N . SER A 1 79 ? -1.802 15.986 -2.408 1.00 90.06 79 SER A N 1
ATOM 615 C CA . SER A 1 79 ? -1.254 14.697 -1.963 1.00 90.06 79 SER A CA 1
ATOM 616 C C . SER A 1 79 ? 0.061 14.891 -1.214 1.00 90.06 79 SER A C 1
ATOM 618 O O . SER A 1 79 ? 1.059 15.318 -1.794 1.00 90.06 79 SER A O 1
ATOM 620 N N . MET A 1 80 ? 0.079 14.529 0.069 1.00 89.94 80 MET A N 1
ATOM 621 C CA . MET A 1 80 ? 1.265 14.597 0.927 1.00 89.94 80 MET A CA 1
ATOM 622 C C . MET A 1 80 ? 1.775 13.193 1.257 1.00 89.94 80 MET A C 1
ATOM 624 O O . MET A 1 80 ? 0.996 12.259 1.435 1.00 89.94 80 MET A O 1
ATOM 628 N N . GLN A 1 81 ? 3.095 13.043 1.370 1.00 85.56 81 GLN A N 1
ATOM 629 C CA . GLN A 1 81 ? 3.741 11.807 1.811 1.00 85.56 81 GLN A CA 1
ATOM 630 C C . GLN A 1 81 ? 4.489 12.056 3.124 1.00 85.56 81 GLN A C 1
ATOM 632 O O . GLN A 1 81 ? 5.278 12.991 3.220 1.00 85.56 81 GLN A O 1
ATOM 637 N N . SER A 1 82 ? 4.311 11.153 4.091 1.00 88.06 82 SER A N 1
ATOM 638 C CA . SER A 1 82 ? 5.131 11.065 5.301 1.00 88.06 82 SER A CA 1
ATOM 639 C C . SER A 1 82 ? 5.666 9.640 5.466 1.00 88.06 82 SER A C 1
ATOM 641 O O . SER A 1 82 ? 4.949 8.665 5.234 1.00 88.06 82 SER A O 1
ATOM 643 N N . GLY A 1 83 ? 6.946 9.507 5.820 1.00 89.06 83 GLY A N 1
ATOM 644 C CA . GLY A 1 83 ? 7.604 8.213 6.005 1.00 89.06 83 GLY A CA 1
ATOM 645 C C . GLY A 1 83 ? 7.706 7.354 4.732 1.00 89.06 83 GLY A C 1
ATOM 646 O O . GLY A 1 83 ? 7.940 7.845 3.621 1.00 89.06 83 GLY A O 1
ATOM 647 N N . LYS A 1 84 ? 7.569 6.030 4.901 1.00 90.25 84 LYS A N 1
ATOM 648 C CA . LYS A 1 84 ? 7.772 5.016 3.852 1.00 90.25 84 LYS A CA 1
ATOM 649 C C . LYS A 1 84 ? 6.477 4.750 3.080 1.00 90.25 84 LYS A C 1
ATOM 651 O O . LYS A 1 84 ? 5.691 3.884 3.466 1.00 90.25 84 LYS A O 1
ATOM 656 N N . VAL A 1 85 ? 6.285 5.455 1.963 1.00 90.62 85 VAL A N 1
ATOM 657 C CA . VAL A 1 85 ? 5.154 5.262 1.031 1.00 90.62 85 VAL A CA 1
ATOM 658 C C . VAL A 1 85 ? 5.615 4.494 -0.209 1.00 90.62 85 VAL A C 1
ATOM 660 O O . VAL A 1 85 ? 5.236 3.334 -0.377 1.00 90.62 85 VAL A O 1
ATOM 663 N N . PHE A 1 86 ? 6.527 5.064 -0.997 1.00 87.94 86 PHE A N 1
ATOM 664 C CA . PHE A 1 86 ? 7.324 4.319 -1.980 1.00 87.94 86 PHE A CA 1
ATOM 665 C C . PHE A 1 86 ? 8.581 3.727 -1.323 1.00 87.94 86 PHE A C 1
ATOM 667 O O . PHE A 1 86 ? 9.046 4.233 -0.303 1.00 87.94 86 PHE A O 1
ATOM 674 N N . HIS A 1 87 ? 9.123 2.638 -1.879 1.00 82.94 87 HIS A N 1
ATOM 675 C CA . HIS A 1 87 ? 10.357 2.028 -1.362 1.00 82.94 87 HIS A CA 1
ATOM 676 C C . HIS A 1 87 ? 11.616 2.713 -1.909 1.00 82.94 87 HIS A C 1
ATOM 678 O O . HIS A 1 87 ? 12.503 3.043 -1.131 1.00 82.94 87 HIS A O 1
ATOM 684 N N . SER A 1 88 ? 11.662 3.002 -3.210 1.00 70.31 88 SER A N 1
ATOM 685 C CA . SER A 1 88 ? 12.664 3.900 -3.786 1.00 70.31 88 SER A CA 1
ATOM 686 C C . SER A 1 88 ? 12.103 5.320 -3.832 1.00 70.31 88 SER A C 1
ATOM 688 O O . SER A 1 88 ? 10.980 5.500 -4.324 1.00 70.31 88 SER A O 1
ATOM 690 N N . PRO A 1 89 ? 12.845 6.337 -3.364 1.00 59.66 89 PRO A N 1
ATOM 691 C CA . PRO A 1 89 ? 12.413 7.714 -3.509 1.00 59.66 89 PRO A CA 1
ATOM 692 C C . PRO A 1 89 ? 12.345 8.060 -4.998 1.00 59.66 89 PRO A C 1
ATOM 694 O O . PRO A 1 89 ? 13.309 7.877 -5.744 1.00 59.66 89 PRO A O 1
ATOM 697 N N . LYS A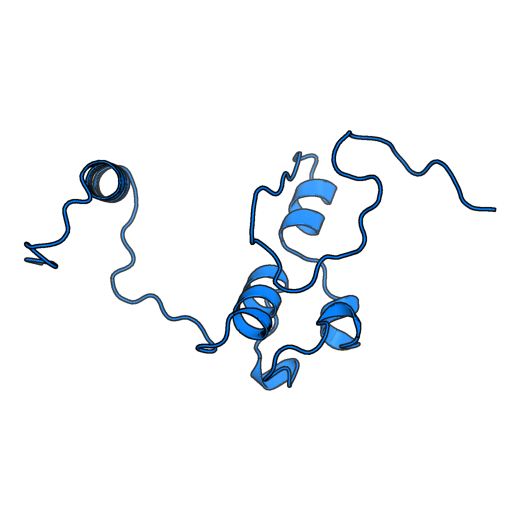 1 90 ? 11.220 8.625 -5.441 1.00 53.84 90 LYS A N 1
ATOM 698 C CA . LYS A 1 90 ? 11.256 9.508 -6.607 1.00 53.84 90 LYS A CA 1
ATOM 699 C C . LYS A 1 90 ? 12.091 10.704 -6.129 1.00 53.84 90 LYS A C 1
ATOM 701 O O . LYS A 1 90 ? 11.761 11.269 -5.088 1.00 53.84 90 LYS A O 1
ATOM 706 N N . LYS A 1 91 ? 13.209 11.043 -6.790 1.00 46.88 91 LYS A N 1
ATOM 707 C CA . LYS A 1 91 ? 13.933 12.295 -6.494 1.00 46.88 91 LYS A CA 1
ATOM 708 C C . LYS A 1 91 ? 12.967 13.439 -6.792 1.00 46.88 91 LYS A C 1
ATOM 710 O O . LYS A 1 91 ? 12.856 13.889 -7.925 1.00 46.88 91 LYS A O 1
ATOM 715 N N . VAL A 1 92 ? 12.201 13.843 -5.792 1.00 47.41 92 VAL A N 1
ATOM 716 C CA . VAL A 1 92 ? 11.245 14.935 -5.878 1.00 47.41 92 VAL A CA 1
ATOM 717 C C . VAL A 1 92 ? 11.852 16.048 -5.053 1.00 47.41 92 VAL A C 1
ATOM 719 O O . VAL A 1 92 ? 11.520 16.239 -3.891 1.00 47.41 92 VAL A O 1
ATOM 722 N N . LEU A 1 93 ? 12.794 16.763 -5.664 1.00 35.94 93 LEU A N 1
ATOM 723 C CA . LEU A 1 93 ? 13.467 17.913 -5.062 1.00 35.94 93 LEU A CA 1
ATOM 724 C C . LEU A 1 93 ? 12.538 19.149 -4.950 1.00 35.94 93 LEU A C 1
ATOM 726 O O . LEU A 1 93 ? 13.028 20.249 -4.761 1.00 35.94 93 LEU A O 1
ATOM 730 N N . GLY A 1 94 ? 11.208 19.024 -5.083 1.00 38.94 94 GLY A N 1
ATOM 731 C CA . GLY A 1 94 ? 10.354 20.222 -5.174 1.00 38.94 94 GLY A CA 1
ATOM 732 C C . GLY A 1 94 ? 8.873 20.118 -4.808 1.00 38.94 94 GLY A C 1
ATOM 733 O O . GLY A 1 94 ? 8.228 21.152 -4.696 1.00 38.94 94 GLY A O 1
ATOM 734 N N . ALA A 1 95 ? 8.292 18.934 -4.582 1.00 40.62 95 ALA A N 1
ATOM 735 C CA . ALA A 1 95 ? 6.835 18.847 -4.381 1.00 40.62 95 ALA A CA 1
ATOM 736 C C . ALA A 1 95 ? 6.366 18.974 -2.920 1.00 40.62 95 ALA A C 1
ATOM 738 O O . ALA A 1 95 ? 5.164 19.030 -2.686 1.00 40.62 95 ALA A O 1
ATOM 739 N N . LEU A 1 96 ? 7.276 19.037 -1.940 1.00 40.75 96 LEU A N 1
ATOM 740 C CA . LEU A 1 96 ? 6.907 19.150 -0.519 1.00 40.75 96 LEU A CA 1
ATOM 741 C C . LEU A 1 96 ? 6.331 20.527 -0.132 1.00 40.75 96 LEU A C 1
ATOM 743 O O . LEU A 1 96 ? 5.805 20.656 0.965 1.00 40.75 96 LEU A O 1
ATOM 747 N N . TRP A 1 97 ? 6.385 21.528 -1.022 1.00 34.38 97 TRP A N 1
ATOM 748 C CA . TRP A 1 97 ? 6.027 22.918 -0.698 1.00 34.38 97 TRP A CA 1
ATOM 749 C C . TRP A 1 97 ? 5.297 23.680 -1.811 1.00 34.38 97 TRP A C 1
ATOM 751 O O . TRP A 1 97 ? 5.446 24.891 -1.921 1.00 34.38 97 TRP A O 1
ATOM 761 N N . GLY A 1 98 ? 4.539 23.009 -2.686 1.00 36.69 98 GLY A N 1
ATOM 762 C CA . GLY A 1 98 ? 3.762 23.718 -3.720 1.00 36.69 98 GLY A CA 1
ATOM 763 C C . GLY A 1 98 ? 4.598 24.575 -4.688 1.00 36.69 98 GLY A C 1
ATOM 764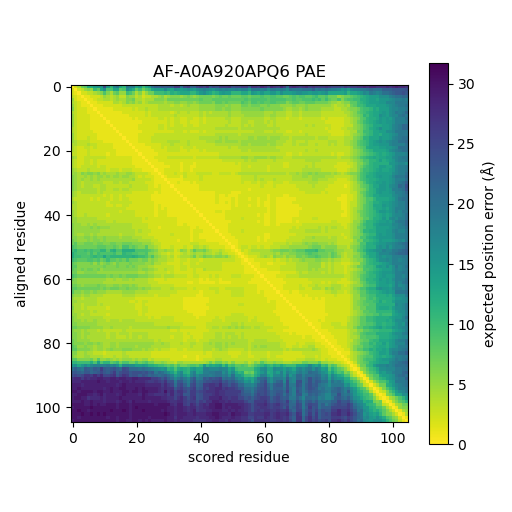 O O . GLY A 1 98 ? 4.043 25.369 -5.447 1.00 36.69 98 GLY A O 1
ATOM 765 N N . LEU A 1 99 ? 5.923 24.404 -4.705 1.00 36.72 99 LEU A N 1
ATOM 766 C CA . LEU A 1 99 ? 6.809 25.067 -5.647 1.00 36.72 99 LEU A CA 1
ATOM 767 C C . LEU A 1 99 ? 6.644 24.375 -7.001 1.00 36.72 99 LEU A C 1
ATOM 769 O O . LEU A 1 99 ? 7.272 23.359 -7.305 1.00 36.72 99 LEU A O 1
ATOM 773 N N . LYS A 1 100 ? 5.744 24.932 -7.821 1.00 36.84 100 LYS A N 1
ATOM 774 C CA . LYS A 1 100 ? 5.770 24.755 -9.276 1.00 36.84 100 LYS A CA 1
ATOM 775 C C . LYS A 1 100 ? 7.220 24.855 -9.747 1.00 36.84 100 LYS A C 1
ATOM 777 O O . LYS A 1 100 ? 7.921 25.762 -9.317 1.00 36.84 100 LYS A O 1
ATOM 782 N N . LYS A 1 101 ? 7.613 23.939 -10.642 1.00 38.12 101 LYS A N 1
ATOM 783 C CA .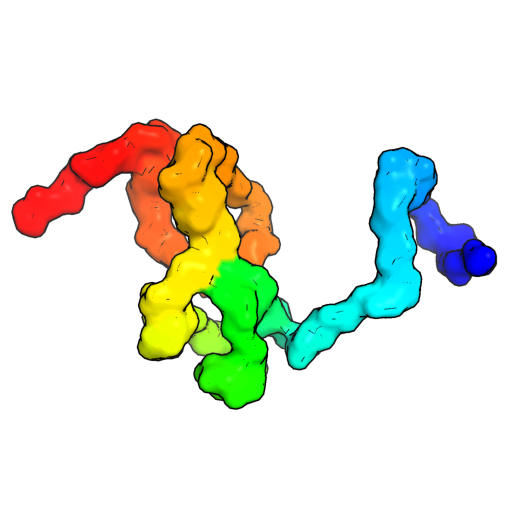 LYS A 1 101 ? 8.805 23.993 -11.506 1.00 38.12 101 LYS A CA 1
ATOM 784 C C . LYS A 1 101 ? 9.469 25.380 -11.517 1.00 38.12 101 LYS A C 1
ATOM 786 O O . LYS A 1 101 ? 9.074 26.243 -12.295 1.00 38.12 101 LYS A O 1
ATOM 791 N N . ILE A 1 102 ? 10.492 25.563 -10.695 1.00 35.06 102 ILE A N 1
ATOM 792 C CA . ILE A 1 102 ? 11.546 26.532 -10.969 1.00 35.06 102 ILE A CA 1
ATOM 793 C C . ILE A 1 102 ? 12.764 25.672 -11.301 1.00 35.06 102 ILE A C 1
ATOM 795 O O . ILE A 1 102 ? 13.105 24.772 -10.538 1.00 35.06 102 ILE A O 1
ATOM 799 N N . MET A 1 103 ? 13.364 25.954 -12.457 1.00 27.17 103 MET A N 1
ATOM 800 C CA . MET A 1 103 ? 14.535 25.315 -13.077 1.00 27.17 103 MET A CA 1
ATOM 801 C C . MET A 1 103 ? 14.266 24.137 -14.024 1.00 27.17 103 MET A C 1
ATOM 803 O O . MET A 1 103 ? 14.369 22.966 -13.669 1.00 27.17 103 MET A O 1
ATOM 807 N N . ALA A 1 104 ? 14.023 24.499 -15.282 1.00 25.44 104 ALA A N 1
ATOM 808 C CA . ALA A 1 104 ? 14.809 23.996 -16.408 1.00 25.44 104 ALA A CA 1
ATOM 809 C C . ALA A 1 104 ? 15.150 25.203 -17.306 1.00 25.44 104 ALA A C 1
ATOM 811 O O . ALA A 1 104 ? 14.233 25.968 -17.618 1.00 25.44 104 ALA A O 1
ATOM 812 N N . PRO A 1 105 ? 16.414 25.438 -17.685 1.00 33.69 105 PRO A N 1
ATOM 813 C CA . PRO A 1 105 ? 16.792 25.419 -19.089 1.00 33.69 105 PRO A CA 1
ATOM 814 C C . PRO A 1 105 ? 16.814 23.976 -19.612 1.00 33.69 105 PRO A C 1
ATOM 816 O O . PRO A 1 105 ? 17.237 23.070 -18.854 1.00 33.69 105 PRO A O 1
#

Sequence (105 aa):
MDGHPQAKTPNIDRLSKEGVLFTNAHANVPVCQPSRASFMTGISPLRSRMWGFDNWMKNKLLAQATTLPEFFNAKGYVSMQSGKVFHSPKKVLGALWGLKKIMAP

Mean predicted aligned error: 7.92 Å

pLDDT: mean 84.03, std 20.63, range [25.44, 98.25]